Protein AF-A0A428NIB9-F1 (afdb_monomer_lite)

pLDDT: mean 88.68, std 11.53, range [44.91, 98.38]

Radius of gyration: 22.68 Å; chains: 1; bounding box: 74×37×48 Å

InterPro domains:
  IPR011249 Metalloenzyme, LuxS/M16 peptidase-like [SSF63411] (3-112)
  IPR050626 Peptidase M16 [PTHR43690] (3-156)
  IPR054734 Coenzyme PQQ synthesis protein F-like, C-terminal lobe, domain 4 [PF22456] (3-56)

Structure (mmCIF, N/CA/C/O backbone):
data_AF-A0A428NIB9-F1
#
_entry.id   AF-A0A428NIB9-F1
#
loop_
_atom_site.group_PDB
_atom_site.id
_atom_site.type_symbol
_atom_site.label_atom_id
_atom_site.label_alt_id
_atom_site.label_comp_id
_atom_site.label_asym_id
_atom_site.label_entity_id
_atom_site.label_seq_id
_atom_site.pdbx_PDB_ins_code
_atom_site.Cartn_x
_atom_site.Cartn_y
_atom_site.Cartn_z
_atom_site.occupancy
_atom_site.B_iso_or_equiv
_atom_site.auth_seq_id
_atom_site.auth_comp_id
_atom_site.auth_asym_id
_atom_site.auth_atom_id
_atom_site.pdbx_PDB_model_num
ATOM 1 N N . GLU A 1 1 ? 14.516 13.203 -18.275 1.00 74.88 1 GLU A N 1
ATOM 2 C CA . GLU A 1 1 ? 13.824 11.919 -18.407 1.00 74.88 1 GLU A CA 1
ATOM 3 C C . GLU A 1 1 ? 14.765 10.834 -17.931 1.00 74.88 1 GLU A C 1
ATOM 5 O O . GLU A 1 1 ? 15.959 10.950 -18.188 1.00 74.88 1 GLU A O 1
ATOM 10 N N . MET A 1 2 ? 14.236 9.879 -17.176 1.00 83.75 2 MET A N 1
ATOM 11 C CA . MET A 1 2 ? 14.948 8.699 -16.695 1.00 83.75 2 MET A CA 1
ATOM 12 C C . MET A 1 2 ? 14.188 7.482 -17.214 1.00 83.75 2 MET A C 1
ATOM 14 O O . MET A 1 2 ? 12.959 7.534 -17.279 1.00 83.75 2 MET A O 1
ATOM 18 N N . THR A 1 3 ? 14.888 6.410 -17.573 1.00 88.75 3 THR A N 1
ATOM 19 C CA . THR A 1 3 ? 14.218 5.179 -17.998 1.00 88.75 3 THR A CA 1
ATOM 20 C C . THR A 1 3 ? 13.474 4.523 -16.827 1.00 88.75 3 THR A C 1
ATOM 22 O O . THR A 1 3 ? 13.896 4.678 -15.672 1.00 88.75 3 THR A O 1
ATOM 25 N N . PRO A 1 4 ? 12.381 3.785 -17.091 1.00 89.69 4 PRO A N 1
ATOM 26 C CA . PRO A 1 4 ? 11.663 3.040 -16.059 1.00 89.69 4 PRO A CA 1
ATOM 27 C C . PRO A 1 4 ? 12.563 2.091 -15.258 1.00 89.69 4 PRO A C 1
ATOM 29 O O . PRO A 1 4 ? 12.436 2.024 -14.041 1.00 89.69 4 PRO A O 1
ATOM 32 N N . GLU A 1 5 ? 13.537 1.444 -15.902 1.00 87.62 5 GLU A N 1
ATOM 33 C CA . GLU A 1 5 ? 14.479 0.514 -15.261 1.00 87.62 5 GLU A CA 1
ATOM 34 C C . GLU A 1 5 ? 15.363 1.228 -14.235 1.00 87.62 5 GLU A C 1
ATOM 36 O O . GLU A 1 5 ? 15.636 0.705 -13.155 1.00 87.62 5 GLU A O 1
ATOM 41 N N . PHE A 1 6 ? 15.788 2.454 -14.547 1.00 86.94 6 PHE A N 1
ATOM 42 C CA . PHE A 1 6 ? 16.538 3.264 -13.598 1.00 86.94 6 PHE A CA 1
ATOM 43 C C . PHE A 1 6 ? 15.662 3.686 -12.423 1.00 86.94 6 PHE A C 1
ATOM 45 O O . PHE A 1 6 ? 16.079 3.557 -11.279 1.00 86.94 6 PHE A O 1
ATOM 52 N N . LEU A 1 7 ? 14.441 4.168 -12.674 1.00 89.00 7 LEU A N 1
ATOM 53 C CA . LEU A 1 7 ? 13.527 4.543 -11.589 1.00 89.00 7 LEU A CA 1
ATOM 54 C C . LEU A 1 7 ? 13.243 3.359 -10.664 1.00 89.00 7 LEU A C 1
ATOM 56 O O . LEU A 1 7 ? 13.244 3.512 -9.443 1.00 89.00 7 LEU A O 1
ATOM 60 N N . ASP A 1 8 ? 13.066 2.181 -11.244 1.00 89.56 8 ASP A N 1
ATOM 61 C CA . ASP A 1 8 ? 12.836 0.956 -10.504 1.00 89.56 8 ASP A CA 1
ATOM 62 C C . ASP A 1 8 ? 14.037 0.572 -9.628 1.00 89.56 8 ASP A C 1
ATOM 64 O O . ASP A 1 8 ? 13.880 0.250 -8.449 1.00 89.56 8 ASP A O 1
ATOM 68 N N . SER A 1 9 ? 15.263 0.721 -10.142 1.00 87.56 9 SER A N 1
ATOM 69 C CA . SER A 1 9 ? 16.470 0.438 -9.356 1.00 87.56 9 SER A CA 1
ATOM 70 C C . SER A 1 9 ? 16.621 1.415 -8.188 1.00 87.56 9 SER A C 1
ATOM 72 O O . SER A 1 9 ? 17.052 1.026 -7.099 1.00 87.56 9 SER A O 1
ATOM 74 N N . ARG A 1 10 ? 16.193 2.673 -8.370 1.00 89.19 10 ARG A N 1
ATOM 75 C CA . ARG A 1 10 ? 16.155 3.671 -7.293 1.00 89.19 10 ARG A CA 1
ATOM 76 C C . ARG A 1 10 ? 15.150 3.308 -6.201 1.00 89.19 10 ARG A C 1
ATOM 78 O O . ARG A 1 10 ? 15.450 3.540 -5.030 1.00 89.19 10 ARG A O 1
ATOM 85 N N . ILE A 1 11 ? 14.000 2.734 -6.555 1.00 91.00 11 ILE A N 1
ATOM 86 C CA . ILE A 1 11 ? 12.999 2.257 -5.586 1.00 91.00 11 ILE A CA 1
ATOM 87 C C . ILE A 1 11 ? 13.564 1.088 -4.772 1.00 91.00 11 ILE A C 1
ATOM 89 O O . ILE A 1 11 ? 13.474 1.101 -3.545 1.00 91.00 11 ILE A O 1
ATOM 93 N N . GLU A 1 12 ? 14.202 0.115 -5.424 1.00 90.19 12 GLU A N 1
ATOM 94 C CA . GLU A 1 12 ? 14.840 -1.022 -4.744 1.00 90.19 12 GLU A CA 1
ATOM 95 C C . GLU A 1 12 ? 15.948 -0.563 -3.785 1.00 90.19 12 GLU A C 1
ATOM 97 O O . GLU A 1 12 ? 15.992 -0.983 -2.627 1.00 90.19 12 GLU A O 1
ATOM 102 N N . ALA A 1 13 ? 16.805 0.361 -4.228 1.00 88.06 13 ALA A N 1
ATOM 103 C CA . ALA A 1 13 ? 17.847 0.941 -3.385 1.00 88.06 13 ALA A CA 1
ATOM 104 C C . ALA A 1 13 ? 17.264 1.707 -2.185 1.00 88.06 13 ALA A C 1
ATOM 106 O O . ALA A 1 13 ? 17.799 1.618 -1.079 1.00 88.06 13 ALA A O 1
ATOM 107 N N . PHE A 1 14 ? 16.162 2.436 -2.380 1.00 91.06 14 PHE A N 1
ATOM 108 C CA . PHE A 1 14 ? 15.457 3.109 -1.292 1.00 91.06 14 PHE A CA 1
ATOM 109 C C . PHE A 1 14 ? 14.926 2.107 -0.263 1.00 91.06 14 PHE A C 1
ATOM 111 O O . PHE A 1 14 ? 15.190 2.280 0.924 1.00 91.06 14 PHE A O 1
ATOM 118 N N . LEU A 1 15 ? 14.236 1.046 -0.696 1.00 91.88 15 LEU A N 1
ATOM 119 C CA . LEU A 1 15 ? 13.664 0.047 0.214 1.00 91.88 15 LEU A CA 1
ATOM 120 C C . LEU A 1 15 ? 14.742 -0.646 1.059 1.00 91.88 15 LEU A C 1
ATOM 122 O O . LEU A 1 15 ? 14.560 -0.773 2.268 1.00 91.88 15 LEU A O 1
ATOM 126 N N . ARG A 1 16 ? 15.894 -0.992 0.464 1.00 87.88 16 ARG A N 1
ATOM 127 C CA . ARG A 1 16 ? 17.037 -1.563 1.207 1.00 87.88 16 ARG A CA 1
ATOM 128 C C . ARG A 1 16 ? 17.557 -0.642 2.304 1.00 87.88 16 ARG A C 1
ATOM 130 O O . ARG A 1 16 ? 17.961 -1.117 3.352 1.00 87.88 16 ARG A O 1
ATOM 137 N N . ARG A 1 17 ? 17.565 0.672 2.071 1.00 87.81 17 ARG A N 1
ATOM 138 C CA . ARG A 1 17 ? 18.020 1.658 3.066 1.00 87.81 17 ARG A CA 1
ATOM 139 C C . ARG A 1 17 ? 16.930 1.977 4.092 1.00 87.81 17 ARG A C 1
ATOM 141 O O . ARG A 1 17 ? 17.224 2.344 5.228 1.00 87.81 17 ARG A O 1
ATOM 148 N N . TYR A 1 18 ? 15.664 1.861 3.701 1.00 91.31 18 TYR A N 1
ATOM 149 C CA . TYR A 1 18 ? 14.541 2.269 4.538 1.00 91.31 18 TYR A CA 1
ATOM 150 C C . TYR A 1 18 ? 14.332 1.351 5.747 1.00 91.31 18 TYR A C 1
ATOM 152 O O . TYR A 1 18 ? 13.898 1.839 6.791 1.00 91.31 18 TYR A O 1
ATOM 160 N N . VAL A 1 19 ? 14.705 0.068 5.659 1.00 89.81 19 VAL A N 1
ATOM 161 C CA . VAL A 1 19 ? 14.666 -0.843 6.819 1.00 89.81 19 VAL A CA 1
ATOM 162 C C . VAL A 1 19 ? 15.459 -0.281 7.999 1.00 89.81 19 VAL A C 1
ATOM 164 O O . VAL A 1 19 ? 14.938 -0.210 9.109 1.00 89.81 19 VAL A O 1
ATOM 167 N N . GLU A 1 20 ? 16.651 0.267 7.750 1.00 91.69 20 GLU A N 1
ATOM 168 C CA . GLU A 1 20 ? 17.466 0.875 8.802 1.00 91.69 20 GLU A CA 1
ATOM 169 C C . GLU A 1 20 ? 16.779 2.092 9.423 1.00 91.69 20 GLU A C 1
ATOM 171 O O . GLU A 1 20 ? 16.934 2.359 10.613 1.00 91.69 20 GLU A O 1
ATOM 176 N N . THR A 1 21 ? 16.012 2.842 8.625 1.00 93.56 21 THR A N 1
ATOM 177 C CA . THR A 1 21 ? 15.227 3.976 9.127 1.00 93.56 21 THR A CA 1
ATOM 178 C C . THR A 1 21 ? 14.142 3.487 10.082 1.00 93.56 21 THR A C 1
ATOM 180 O O . THR A 1 21 ? 13.957 4.085 11.138 1.00 93.56 21 THR A O 1
ATOM 183 N N . LEU A 1 22 ? 13.451 2.391 9.753 1.00 94.12 22 LEU A N 1
ATOM 184 C CA . LEU A 1 22 ? 12.437 1.794 10.628 1.00 94.12 22 LEU A CA 1
ATOM 185 C C . LEU A 1 22 ? 13.044 1.238 11.923 1.00 94.12 22 LEU A C 1
ATOM 187 O O . LEU A 1 22 ? 12.472 1.433 12.996 1.00 94.12 22 LEU A O 1
ATOM 191 N N . GLU A 1 23 ? 14.206 0.590 11.840 1.00 94.44 23 GLU A N 1
ATOM 192 C CA . GLU A 1 23 ? 14.905 0.014 12.995 1.00 94.44 23 GLU A CA 1
ATOM 193 C C . GLU A 1 23 ? 15.461 1.086 13.941 1.00 94.44 23 GLU A C 1
ATOM 195 O O . GLU A 1 23 ? 15.301 0.987 15.161 1.00 94.44 23 GLU A O 1
ATOM 200 N N . LYS A 1 24 ? 16.090 2.130 13.385 1.00 96.38 24 LYS A N 1
ATOM 201 C CA . LYS A 1 24 ? 16.734 3.214 14.147 1.00 96.38 24 LYS A CA 1
ATOM 202 C C . LYS A 1 24 ? 15.743 4.266 14.654 1.00 96.38 24 LYS A C 1
ATOM 204 O O . LYS A 1 24 ? 16.105 5.053 15.527 1.00 96.38 24 LYS A O 1
ATOM 209 N N . MET A 1 25 ? 14.511 4.288 14.139 1.00 97.06 25 MET A N 1
ATOM 210 C CA . MET A 1 25 ? 13.461 5.206 14.586 1.00 97.06 25 MET A CA 1
ATOM 211 C C . MET A 1 25 ? 13.185 5.042 16.083 1.00 97.06 25 MET A C 1
ATOM 213 O O . MET A 1 25 ? 12.996 3.930 16.598 1.00 97.06 25 MET A O 1
ATOM 217 N N . SER A 1 26 ? 13.106 6.168 16.789 1.00 98.00 26 SER A N 1
ATOM 218 C CA . SER A 1 26 ? 12.762 6.166 18.206 1.00 98.00 26 SER A CA 1
ATOM 219 C C . SER A 1 26 ? 11.300 5.769 18.425 1.00 98.00 26 SER A C 1
ATOM 221 O O . SER A 1 26 ? 10.423 5.998 17.589 1.00 98.00 26 SER A O 1
ATOM 223 N N . ASP A 1 27 ? 10.995 5.219 19.599 1.00 96.81 27 ASP A N 1
ATOM 224 C CA . ASP A 1 27 ? 9.609 4.877 19.926 1.00 96.81 27 ASP A CA 1
ATOM 225 C C . ASP A 1 27 ? 8.715 6.126 19.958 1.00 96.81 27 ASP A C 1
ATOM 227 O O . ASP A 1 27 ? 7.551 6.061 19.572 1.00 96.81 27 ASP A O 1
ATOM 231 N N . ALA A 1 28 ? 9.259 7.284 20.345 1.00 98.00 28 ALA A N 1
ATOM 232 C CA . ALA A 1 28 ? 8.534 8.551 20.333 1.00 98.00 28 ALA A CA 1
ATOM 233 C C . ALA A 1 28 ? 8.113 8.969 18.912 1.00 98.00 28 ALA A C 1
ATOM 235 O O . ALA A 1 28 ? 6.954 9.339 18.704 1.00 98.00 28 ALA A O 1
ATOM 236 N N . GLU A 1 29 ? 9.014 8.866 17.933 1.00 98.19 29 GLU A N 1
ATOM 237 C CA . GLU A 1 29 ? 8.714 9.142 16.521 1.00 98.19 29 GLU A CA 1
ATOM 238 C C . GLU A 1 29 ? 7.690 8.153 15.966 1.00 98.19 29 GLU A C 1
ATOM 240 O O . GLU A 1 29 ? 6.699 8.566 15.356 1.00 98.19 29 GLU A O 1
ATOM 245 N N . PHE A 1 30 ? 7.853 6.860 16.258 1.00 98.19 30 PHE A N 1
ATOM 246 C CA . PHE A 1 30 ? 6.902 5.831 15.843 1.00 98.19 30 PHE A CA 1
ATOM 247 C C . PHE A 1 30 ? 5.492 6.099 16.395 1.00 98.19 30 PHE A C 1
ATOM 249 O O . PHE A 1 30 ? 4.503 6.081 15.653 1.00 98.19 30 PHE A O 1
ATOM 256 N N . GLN A 1 31 ? 5.378 6.438 17.685 1.00 98.12 31 GLN A N 1
ATOM 257 C CA . GLN A 1 31 ? 4.098 6.843 18.276 1.00 98.12 31 GLN A CA 1
ATOM 258 C C . GLN A 1 31 ? 3.558 8.141 17.654 1.00 98.12 31 GLN A C 1
ATOM 260 O O . GLN A 1 31 ? 2.341 8.290 17.508 1.00 98.12 31 GLN A O 1
ATOM 265 N N . GLY A 1 32 ? 4.431 9.067 17.250 1.00 98.25 32 GLY A N 1
ATOM 266 C CA . GLY A 1 32 ? 4.067 10.270 16.501 1.00 98.25 32 GLY A CA 1
ATOM 267 C C . GLY A 1 32 ? 3.421 9.951 15.148 1.00 98.25 32 GLY A C 1
ATOM 268 O O . GLY A 1 32 ? 2.348 10.483 14.834 1.00 98.25 32 GLY A O 1
ATOM 269 N N . HIS A 1 33 ? 4.004 9.027 14.380 1.00 97.94 33 HIS A N 1
ATOM 270 C CA . HIS A 1 33 ? 3.432 8.547 13.117 1.00 97.94 33 HIS A CA 1
ATOM 271 C C . HIS A 1 33 ? 2.082 7.855 13.328 1.00 97.94 33 HIS A C 1
ATOM 273 O O . HIS A 1 33 ? 1.112 8.186 12.638 1.00 97.94 33 HIS A O 1
ATOM 279 N N . LYS A 1 34 ? 1.971 6.974 14.333 1.00 98.12 34 LYS A N 1
ATOM 280 C CA . LYS A 1 34 ? 0.698 6.331 14.705 1.00 98.12 34 LYS A CA 1
ATOM 281 C C . LYS A 1 34 ? -0.381 7.355 15.037 1.00 98.12 34 LYS A C 1
ATOM 283 O O . LYS A 1 34 ? -1.490 7.279 14.510 1.00 98.12 34 LYS A O 1
ATOM 288 N N . ARG A 1 35 ? -0.060 8.344 15.876 1.00 98.31 35 ARG A N 1
ATOM 289 C CA . ARG A 1 35 ? -0.995 9.411 16.262 1.00 98.31 35 ARG A CA 1
ATOM 290 C C . ARG A 1 35 ? -1.469 10.201 15.046 1.00 98.31 35 ARG A C 1
ATOM 292 O O . ARG A 1 35 ? -2.665 10.437 14.904 1.00 98.31 35 ARG A O 1
ATOM 299 N N . SER A 1 36 ? -0.546 10.555 14.156 1.00 98.25 36 SER A N 1
ATOM 300 C CA . SER A 1 36 ? -0.851 11.287 12.924 1.00 98.25 36 SER A CA 1
ATOM 301 C C . SER A 1 36 ? -1.787 10.490 12.010 1.00 98.25 36 SER A C 1
ATOM 303 O O . SER A 1 36 ? -2.764 11.034 11.492 1.00 98.25 36 SER A O 1
ATOM 305 N N . LEU A 1 37 ? -1.549 9.182 11.863 1.00 98.06 37 LEU A N 1
ATOM 306 C CA . LEU A 1 37 ? -2.408 8.301 11.073 1.00 98.06 37 LEU A CA 1
ATOM 307 C C . LEU A 1 37 ? -3.810 8.156 11.682 1.00 98.06 37 LEU A C 1
ATOM 309 O O . LEU A 1 37 ? -4.795 8.232 10.947 1.00 98.06 37 LEU A O 1
ATOM 313 N N . VAL A 1 38 ? -3.909 8.002 13.006 1.00 98.38 38 VAL A N 1
ATOM 314 C CA . VAL A 1 38 ? -5.188 7.936 13.734 1.00 98.38 38 VAL A CA 1
ATOM 315 C C . VAL A 1 38 ? -5.993 9.223 13.552 1.00 98.38 38 VAL A C 1
ATOM 317 O O . VAL A 1 38 ? -7.174 9.152 13.220 1.00 98.38 38 VAL A O 1
ATOM 320 N N . ILE A 1 39 ? -5.364 10.394 13.706 1.00 98.12 39 ILE A N 1
ATOM 321 C CA . ILE A 1 39 ? -6.023 11.693 13.493 1.00 98.12 39 ILE A CA 1
ATOM 322 C C . ILE A 1 39 ? -6.555 11.789 12.061 1.00 98.12 39 ILE A C 1
ATOM 324 O O . ILE A 1 39 ? -7.719 12.126 11.862 1.00 98.12 39 ILE A O 1
ATOM 328 N N . ARG A 1 40 ? -5.731 11.433 11.067 1.00 96.56 40 ARG A N 1
ATOM 329 C CA . ARG A 1 40 ? -6.136 11.450 9.655 1.00 96.56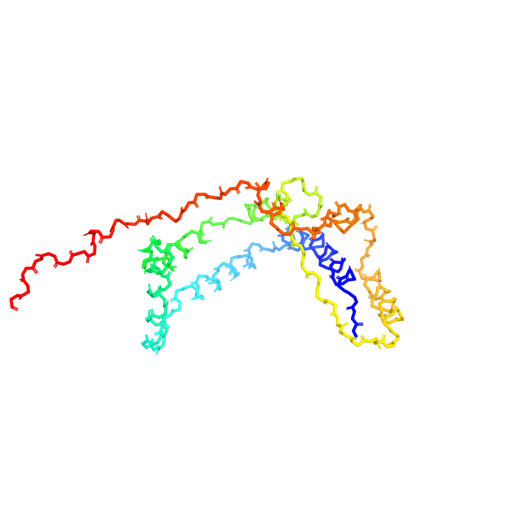 40 ARG A CA 1
ATOM 330 C C . ARG A 1 40 ? -7.299 10.497 9.375 1.00 96.56 40 ARG A C 1
ATOM 332 O O . ARG A 1 40 ? -8.185 10.826 8.594 1.00 96.56 40 ARG A O 1
ATOM 339 N N . ARG A 1 41 ? -7.310 9.309 9.986 1.00 96.00 41 ARG A N 1
ATOM 340 C CA . ARG A 1 41 ? -8.400 8.335 9.816 1.00 96.00 41 ARG A CA 1
ATOM 341 C C . ARG A 1 41 ? -9.709 8.818 10.432 1.00 96.00 41 ARG A C 1
ATOM 343 O O . ARG A 1 41 ? -10.753 8.668 9.805 1.00 96.00 41 ARG A O 1
ATOM 350 N N . LEU A 1 42 ? -9.644 9.445 11.604 1.00 96.81 42 LEU A N 1
ATOM 351 C CA . LEU A 1 42 ? -10.807 9.946 12.339 1.00 96.81 42 LEU A CA 1
ATOM 352 C C . LEU A 1 42 ? -11.226 11.369 11.944 1.00 96.81 42 LEU A C 1
ATOM 354 O O . LEU A 1 42 ? -12.096 11.951 12.593 1.00 96.81 42 LEU A O 1
ATOM 358 N N . GLU A 1 43 ? -10.632 11.945 10.896 1.00 94.94 43 GLU A N 1
ATOM 359 C CA . GLU A 1 43 ? -10.981 13.291 10.455 1.00 94.94 43 GLU A CA 1
ATOM 360 C C . GLU A 1 43 ? -12.475 13.379 10.107 1.00 94.94 43 GLU A C 1
ATOM 362 O O . GLU A 1 43 ? -13.025 12.571 9.340 1.00 94.94 43 GLU A O 1
ATOM 367 N N . LYS A 1 44 ? -13.132 14.392 10.687 1.00 93.19 44 LYS A N 1
ATOM 368 C CA . LYS A 1 44 ? -14.541 14.671 10.436 1.00 93.19 44 LYS A CA 1
ATOM 369 C C . LYS A 1 44 ? -14.722 15.118 8.990 1.00 93.19 44 LYS A C 1
ATOM 371 O O . LYS A 1 44 ? -14.064 16.037 8.509 1.00 93.19 44 LYS A O 1
ATOM 376 N N . LEU A 1 45 ? -15.677 14.481 8.328 1.00 92.56 45 LEU A N 1
ATOM 377 C CA . LEU A 1 45 ? -16.096 14.820 6.977 1.00 92.56 45 LEU A CA 1
ATOM 378 C C . LEU A 1 45 ? -16.631 16.254 6.947 1.00 92.56 45 LEU A C 1
ATOM 380 O O . LEU A 1 45 ? -17.491 16.619 7.753 1.00 92.56 45 LEU A O 1
ATOM 384 N N . ARG A 1 46 ? -16.097 17.067 6.035 1.00 92.12 46 ARG A N 1
ATOM 385 C CA . ARG A 1 46 ? -16.345 18.515 5.990 1.00 92.12 46 ARG A CA 1
ATOM 386 C C . ARG A 1 46 ? -17.614 18.872 5.224 1.00 92.12 46 ARG A C 1
ATOM 388 O O . ARG A 1 46 ? -18.151 19.956 5.418 1.00 92.12 46 ARG A O 1
ATOM 395 N N . ASN A 1 47 ? -18.088 17.981 4.354 1.00 93.75 47 ASN A N 1
ATOM 396 C CA . ASN A 1 47 ? -19.272 18.198 3.528 1.00 93.75 47 ASN A CA 1
ATOM 397 C C . ASN A 1 47 ? -19.997 16.877 3.195 1.00 93.75 47 ASN A C 1
ATOM 399 O O . ASN A 1 47 ? -19.519 15.779 3.501 1.00 93.75 47 ASN A O 1
ATOM 403 N N . LEU A 1 48 ? -21.182 17.005 2.588 1.00 95.19 48 LEU A N 1
ATOM 404 C CA . LEU A 1 48 ? -22.035 15.873 2.216 1.00 95.19 48 LEU A CA 1
ATOM 405 C C . LEU A 1 48 ? -21.415 14.988 1.135 1.00 95.19 48 LEU A C 1
ATOM 407 O O . LEU A 1 48 ? -21.604 13.777 1.185 1.00 95.19 48 LEU A O 1
ATOM 411 N N . ASP A 1 49 ? -20.665 15.565 0.199 1.00 96.75 49 ASP A N 1
ATOM 412 C CA . ASP A 1 49 ? -20.003 14.821 -0.875 1.00 96.75 49 ASP A CA 1
ATOM 413 C C . ASP A 1 49 ? -18.967 13.834 -0.318 1.00 96.75 49 ASP A C 1
ATOM 415 O O . ASP A 1 49 ? -19.008 12.640 -0.614 1.00 96.75 49 ASP A O 1
ATOM 419 N N . GLN A 1 50 ? -18.122 14.290 0.608 1.00 94.38 50 GLN A N 1
ATOM 420 C CA . GLN A 1 50 ? -17.158 13.430 1.290 1.00 94.38 50 GLN A CA 1
ATOM 421 C C . GLN A 1 50 ? -17.853 12.323 2.091 1.00 94.38 50 GLN A C 1
ATOM 423 O O . GLN A 1 50 ? -17.390 11.180 2.105 1.00 94.38 50 GLN A O 1
ATOM 428 N N . LYS A 1 51 ? -18.962 12.646 2.774 1.00 91.62 51 LYS A N 1
ATOM 429 C CA . LYS A 1 51 ? -19.731 11.654 3.538 1.00 91.62 51 LYS A CA 1
ATOM 430 C C . LYS A 1 51 ? -20.359 10.607 2.626 1.00 91.62 51 LYS A C 1
ATOM 432 O O . LYS A 1 51 ? -20.234 9.415 2.896 1.00 91.62 51 LYS A O 1
ATOM 437 N N . SER A 1 52 ? -20.982 11.055 1.543 1.00 95.62 52 SER A N 1
ATOM 438 C CA . SER A 1 52 ? -21.619 10.188 0.554 1.00 95.62 52 SER A CA 1
ATOM 439 C C . SER A 1 52 ? -20.581 9.290 -0.103 1.00 95.62 52 SER A C 1
ATOM 441 O O . SER A 1 52 ? -20.755 8.081 -0.097 1.00 95.62 52 SER A O 1
ATOM 443 N N . SER A 1 53 ? -19.445 9.844 -0.534 1.00 95.75 53 SER A N 1
ATOM 444 C CA . SER A 1 53 ? -18.330 9.084 -1.112 1.00 95.75 53 SER A CA 1
ATOM 445 C C . SER A 1 53 ? -17.779 8.021 -0.156 1.00 95.75 53 SER A C 1
ATOM 447 O O . SER A 1 53 ? -17.519 6.895 -0.577 1.00 95.75 53 SER A O 1
ATOM 449 N N . ARG A 1 54 ? -17.640 8.337 1.144 1.00 94.00 54 ARG A N 1
ATOM 450 C CA . ARG A 1 54 ? -17.165 7.374 2.155 1.00 94.00 54 ARG A CA 1
ATOM 451 C C . ARG A 1 54 ? -18.140 6.215 2.365 1.00 94.00 54 ARG A C 1
ATOM 453 O O . ARG A 1 54 ? -17.694 5.089 2.538 1.00 94.00 54 ARG A O 1
ATOM 460 N N . HIS A 1 55 ? -19.446 6.468 2.382 1.00 94.44 55 HIS A N 1
ATOM 461 C CA . HIS A 1 55 ? -20.432 5.389 2.494 1.00 94.44 55 HIS A CA 1
ATOM 462 C C . HIS A 1 55 ? -20.565 4.615 1.181 1.00 94.44 55 HIS A C 1
ATOM 464 O O . HIS A 1 55 ? -20.630 3.389 1.192 1.00 94.44 55 HIS A O 1
ATOM 470 N N . TRP A 1 56 ? -20.537 5.312 0.047 1.00 96.31 56 TRP A N 1
ATOM 471 C CA . TRP A 1 56 ? -20.669 4.702 -1.270 1.00 96.31 56 TRP A CA 1
ATOM 472 C C . TRP A 1 56 ? -19.521 3.743 -1.582 1.00 96.31 56 TRP A C 1
ATOM 474 O O . TRP A 1 56 ? -19.752 2.696 -2.184 1.00 96.31 56 TRP A O 1
ATOM 484 N N . SER A 1 57 ? -18.301 4.028 -1.113 1.00 95.62 57 SER A N 1
ATOM 485 C CA . SER A 1 57 ? -17.195 3.078 -1.242 1.00 95.62 57 SER A CA 1
ATOM 486 C C . SER A 1 57 ? -17.446 1.778 -0.474 1.00 95.62 57 SER A C 1
ATOM 488 O O . SER A 1 57 ? -17.088 0.724 -0.979 1.00 95.62 57 SER A O 1
ATOM 490 N N . GLN A 1 58 ? -18.107 1.813 0.689 1.00 95.12 58 GLN A N 1
ATOM 491 C CA . GLN A 1 58 ? -18.464 0.604 1.450 1.00 95.12 58 GLN A CA 1
ATOM 492 C C . GLN A 1 58 ? -19.566 -0.215 0.775 1.00 95.12 58 GLN A C 1
ATOM 494 O O . GLN A 1 58 ? -19.543 -1.439 0.842 1.00 95.12 58 GLN A O 1
ATOM 499 N N . ILE A 1 59 ? -20.505 0.459 0.104 1.00 94.25 59 ILE A N 1
ATOM 500 C CA . ILE A 1 59 ? -21.584 -0.187 -0.654 1.00 94.25 59 ILE A CA 1
ATOM 501 C C . ILE A 1 59 ? -21.017 -0.850 -1.910 1.00 94.25 59 ILE A C 1
ATOM 503 O O . ILE A 1 59 ? -21.224 -2.035 -2.132 1.00 94.25 59 ILE A O 1
ATOM 507 N N . THR A 1 60 ? -20.271 -0.095 -2.719 1.00 95.56 60 THR A N 1
ATOM 508 C CA . THR A 1 60 ? -19.732 -0.574 -4.006 1.00 95.56 60 THR A CA 1
ATOM 509 C C . THR A 1 60 ? -18.631 -1.620 -3.865 1.00 95.56 60 THR A C 1
ATOM 511 O O . THR A 1 60 ? -18.387 -2.365 -4.807 1.00 95.56 60 THR A O 1
ATOM 514 N N . SER A 1 61 ? -17.969 -1.682 -2.709 1.00 93.94 61 SER A N 1
ATOM 515 C CA . SER A 1 61 ? -17.001 -2.737 -2.391 1.00 93.94 61 SER A CA 1
ATOM 516 C C . SER A 1 61 ? -17.604 -3.923 -1.635 1.00 93.94 61 SER A C 1
ATOM 518 O O . SER A 1 61 ? -16.876 -4.872 -1.368 1.00 93.94 61 SER A O 1
ATOM 520 N N . GLU A 1 62 ? -18.894 -3.864 -1.280 1.00 93.69 62 GLU A N 1
ATOM 521 C CA . GLU A 1 62 ? -19.639 -4.916 -0.565 1.00 93.69 62 GLU A CA 1
ATOM 522 C C . GLU A 1 62 ? -19.084 -5.279 0.830 1.00 93.69 62 GLU A C 1
ATOM 524 O O . GLU A 1 62 ? -19.479 -6.279 1.426 1.00 93.69 62 GLU A O 1
ATOM 529 N N . TYR A 1 63 ? -18.189 -4.463 1.399 1.00 93.62 63 TYR A N 1
ATOM 530 C CA . TYR A 1 63 ? -17.700 -4.666 2.770 1.00 93.62 63 TYR A CA 1
ATOM 531 C C . TYR A 1 63 ? -18.687 -4.166 3.834 1.00 93.62 63 TYR A C 1
ATOM 533 O O . TYR A 1 63 ? -18.645 -4.645 4.969 1.00 93.62 63 TYR A O 1
ATOM 541 N N . TYR A 1 64 ? -19.543 -3.193 3.486 1.00 93.94 64 TYR A N 1
ATOM 542 C CA . TYR A 1 64 ? -20.511 -2.529 4.378 1.00 93.94 64 TYR A CA 1
ATOM 543 C C . TYR A 1 64 ? -19.911 -2.050 5.709 1.00 93.94 64 TYR A C 1
ATOM 545 O O . TYR A 1 64 ? -20.583 -1.947 6.733 1.00 93.94 64 TYR A O 1
ATOM 553 N N . ASP A 1 65 ? -18.623 -1.709 5.704 1.00 94.62 65 ASP A N 1
ATOM 554 C CA . ASP A 1 65 ? -17.912 -1.300 6.901 1.00 94.62 65 ASP A CA 1
ATOM 555 C C . ASP A 1 65 ? -18.013 0.213 7.121 1.00 94.62 65 ASP A C 1
ATOM 557 O O . ASP A 1 65 ? -17.076 0.989 6.907 1.00 94.62 65 ASP A O 1
ATOM 561 N N . PHE A 1 66 ? -19.184 0.662 7.568 1.00 94.00 66 PHE A N 1
ATOM 562 C CA . PHE A 1 66 ? -19.417 2.085 7.829 1.00 94.00 66 PHE A CA 1
ATOM 563 C C . PHE A 1 66 ? -18.639 2.631 9.041 1.00 94.00 66 PHE A C 1
ATOM 565 O O . PHE A 1 66 ? -18.544 3.850 9.200 1.00 94.00 66 PHE A O 1
ATOM 572 N N . GLU A 1 67 ? -18.048 1.751 9.855 1.00 94.31 67 GLU A N 1
ATOM 573 C CA . GLU A 1 67 ? -17.229 2.074 11.033 1.00 94.31 67 GLU A CA 1
ATOM 574 C C . GLU A 1 67 ? -15.730 1.809 10.791 1.00 94.31 67 GLU A C 1
ATOM 576 O O . GLU A 1 67 ? -14.933 1.824 11.735 1.00 94.31 67 GLU A O 1
ATOM 581 N N . LEU A 1 68 ? -15.327 1.596 9.529 1.00 95.00 68 LEU A N 1
ATOM 582 C CA . LEU A 1 68 ? -13.965 1.206 9.153 1.00 95.00 68 LEU A CA 1
ATOM 583 C C . LEU A 1 68 ? -12.930 2.174 9.719 1.00 95.00 68 LEU A C 1
ATOM 585 O O . LEU A 1 68 ? -11.913 1.761 10.258 1.00 95.00 68 LEU A O 1
ATOM 589 N N . ALA A 1 69 ? -13.205 3.479 9.649 1.00 95.62 69 ALA A N 1
ATOM 590 C CA . ALA A 1 69 ? -12.288 4.505 10.136 1.00 95.62 69 ALA A CA 1
ATOM 591 C C . ALA A 1 69 ? -12.010 4.383 11.646 1.00 95.62 69 ALA A C 1
ATOM 593 O O . ALA A 1 69 ? -10.875 4.587 12.083 1.00 95.62 69 ALA A O 1
ATOM 594 N N . GLN A 1 70 ? -13.034 4.053 12.435 1.00 96.88 70 GLN A N 1
ATOM 595 C CA . GLN A 1 70 ? -12.941 3.848 13.876 1.00 96.88 70 GLN A CA 1
ATOM 596 C C . GLN A 1 70 ? -12.171 2.565 14.183 1.00 96.88 70 GLN A C 1
ATOM 598 O O . GLN A 1 70 ? -11.216 2.601 14.962 1.00 96.88 70 GLN A O 1
ATOM 603 N N . ARG A 1 71 ? -12.516 1.462 13.512 1.00 96.06 71 ARG A N 1
ATOM 604 C CA . ARG A 1 71 ? -11.838 0.174 13.696 1.00 96.06 71 ARG A CA 1
ATOM 605 C C . ARG A 1 71 ? -10.375 0.219 13.270 1.00 96.06 71 ARG A C 1
ATOM 607 O O . ARG A 1 71 ? -9.515 -0.211 14.036 1.00 96.06 71 ARG A O 1
ATOM 614 N N . ASP A 1 72 ? -10.064 0.820 12.124 1.00 97.00 72 ASP A N 1
ATOM 615 C CA . ASP A 1 72 ? -8.689 1.052 11.672 1.00 97.00 72 ASP A CA 1
ATOM 616 C C . ASP A 1 72 ? -7.898 1.847 12.713 1.00 97.00 72 ASP A C 1
ATOM 618 O O . ASP A 1 72 ? -6.781 1.477 13.069 1.00 97.00 72 ASP A O 1
ATOM 622 N N . ALA A 1 73 ? -8.474 2.930 13.243 1.00 98.25 73 ALA A N 1
ATOM 623 C CA . ALA A 1 73 ? -7.815 3.742 14.260 1.00 98.25 73 ALA A CA 1
ATOM 624 C C . ALA A 1 73 ? -7.527 2.950 15.547 1.00 98.25 73 ALA A C 1
ATOM 626 O O . ALA A 1 73 ? -6.484 3.151 16.172 1.00 98.25 73 ALA A O 1
ATOM 627 N N . GLU A 1 74 ? -8.422 2.049 15.951 1.00 98.25 74 GLU A N 1
ATOM 628 C CA . GLU A 1 74 ? -8.212 1.157 17.093 1.00 98.25 74 GLU A CA 1
ATOM 629 C C . GLU A 1 74 ? -7.126 0.111 16.838 1.00 98.25 74 GLU A C 1
ATOM 631 O O . GLU A 1 74 ? -6.316 -0.141 17.731 1.00 98.25 74 GLU A O 1
ATOM 636 N N . GLN A 1 75 ? -7.061 -0.467 15.637 1.00 97.88 75 GLN A N 1
ATOM 637 C CA . GLN A 1 75 ? -6.016 -1.434 15.287 1.00 97.88 75 GLN A CA 1
ATOM 638 C C . GLN A 1 75 ? -4.649 -0.763 15.149 1.00 97.88 75 GLN A C 1
ATOM 640 O O . GLN A 1 75 ? -3.672 -1.241 15.724 1.00 97.88 75 GLN A O 1
ATOM 645 N N . VAL A 1 76 ? -4.575 0.407 14.505 1.00 98.06 76 VAL A N 1
ATOM 646 C CA . VAL A 1 76 ? -3.329 1.184 14.392 1.00 98.06 76 VAL A CA 1
ATOM 647 C C . VAL A 1 76 ? -2.748 1.489 15.771 1.00 98.06 76 VAL A C 1
ATOM 649 O O . VAL A 1 76 ? -1.536 1.400 15.951 1.00 98.06 76 VAL A O 1
ATOM 652 N N . LYS A 1 77 ? -3.580 1.798 16.777 1.00 97.50 77 LYS A N 1
ATOM 653 C CA . LYS A 1 77 ? -3.112 2.030 18.157 1.00 97.50 77 LYS A CA 1
ATOM 654 C C . LYS A 1 77 ? -2.414 0.814 18.771 1.00 97.50 77 LYS A C 1
ATOM 656 O O . LYS A 1 77 ? -1.537 1.025 19.608 1.00 97.50 77 LYS A O 1
ATOM 661 N N . LYS A 1 78 ? -2.749 -0.410 18.358 1.00 98.00 78 LYS A N 1
ATOM 662 C CA . LYS A 1 78 ? -2.167 -1.653 18.891 1.00 98.00 78 LYS A CA 1
ATOM 663 C C . LYS A 1 78 ? -0.824 -2.013 18.253 1.00 98.00 78 LYS A C 1
ATOM 665 O O . LYS A 1 78 ? -0.009 -2.620 18.931 1.00 98.00 78 LYS A O 1
ATOM 670 N N . LEU A 1 79 ? -0.573 -1.573 17.016 1.00 97.75 79 LEU A N 1
ATOM 671 C CA . LEU A 1 79 ? 0.652 -1.899 16.274 1.00 97.75 79 LEU A CA 1
ATOM 672 C C . LEU A 1 79 ? 1.926 -1.504 17.027 1.00 97.75 79 LEU A C 1
ATOM 674 O O . LEU A 1 79 ? 2.044 -0.383 17.543 1.00 97.75 79 LEU A O 1
ATOM 678 N N . THR A 1 80 ? 2.905 -2.393 17.022 1.00 97.44 80 THR A N 1
ATOM 679 C CA . THR A 1 80 ? 4.238 -2.186 17.590 1.00 97.44 80 THR A CA 1
ATOM 680 C C . THR A 1 80 ? 5.268 -1.908 16.496 1.00 97.44 80 THR A C 1
ATOM 682 O O . THR A 1 80 ? 5.069 -2.224 15.324 1.00 97.44 80 THR A O 1
ATOM 685 N N . LYS A 1 81 ? 6.397 -1.295 16.873 1.00 96.88 81 LYS A N 1
ATOM 686 C CA . LYS A 1 81 ? 7.489 -1.026 15.928 1.00 96.88 81 LYS A CA 1
ATOM 687 C C . LYS A 1 81 ? 8.094 -2.328 15.397 1.00 96.88 81 LYS A C 1
ATOM 689 O O . LYS A 1 81 ? 8.368 -2.423 14.209 1.00 96.88 81 LYS A O 1
ATOM 694 N N . SER A 1 82 ? 8.240 -3.335 16.259 1.00 97.38 82 SER A N 1
ATOM 695 C CA . SER A 1 82 ? 8.745 -4.658 15.882 1.00 97.38 82 SER A CA 1
ATOM 696 C C . SER A 1 82 ? 7.860 -5.343 14.843 1.00 97.38 82 SER A C 1
ATOM 698 O O . SER A 1 82 ? 8.388 -5.807 13.841 1.00 97.38 82 SER A O 1
ATOM 700 N N . GLU A 1 83 ? 6.533 -5.334 15.018 1.00 97.44 83 GLU A N 1
ATOM 701 C CA . GLU A 1 83 ? 5.603 -5.891 14.020 1.00 97.44 83 GLU A CA 1
ATOM 702 C C . GLU A 1 83 ? 5.710 -5.159 12.678 1.00 97.44 83 GLU A C 1
ATOM 704 O O . GLU A 1 83 ? 5.626 -5.780 11.624 1.00 97.44 83 GLU A O 1
ATOM 709 N N . MET A 1 84 ? 5.928 -3.839 12.695 1.00 96.75 84 MET A N 1
ATOM 710 C CA . MET A 1 84 ? 6.104 -3.064 11.465 1.00 96.75 84 MET A CA 1
ATOM 711 C C . MET A 1 84 ? 7.421 -3.376 10.748 1.00 96.75 84 MET A C 1
ATOM 713 O O . MET A 1 84 ? 7.431 -3.441 9.519 1.00 96.75 84 MET A O 1
ATOM 717 N N . VAL A 1 85 ? 8.513 -3.580 11.491 1.00 97.31 85 VAL A N 1
ATOM 718 C CA . VAL A 1 85 ? 9.802 -4.016 10.928 1.00 97.31 85 VAL A CA 1
ATOM 719 C C . VAL A 1 85 ? 9.679 -5.429 10.360 1.00 97.31 85 VAL A C 1
ATOM 721 O O . VAL A 1 85 ? 10.080 -5.661 9.224 1.00 97.31 85 VAL A O 1
ATOM 724 N N . GLU A 1 86 ? 9.056 -6.356 11.090 1.00 97.69 86 GLU A N 1
ATOM 725 C CA . GLU A 1 86 ? 8.810 -7.722 10.613 1.00 97.69 86 GLU A CA 1
ATOM 726 C C . GLU A 1 86 ? 7.953 -7.729 9.341 1.00 97.69 86 GLU A C 1
ATOM 728 O O . GLU A 1 86 ? 8.299 -8.380 8.355 1.00 97.69 86 GLU A O 1
ATOM 733 N N . PHE A 1 87 ? 6.871 -6.947 9.323 1.00 97.50 87 PHE A N 1
ATOM 734 C CA . PHE A 1 87 ? 6.010 -6.789 8.155 1.00 97.50 87 PHE A CA 1
ATOM 735 C C . PHE A 1 87 ? 6.774 -6.236 6.942 1.00 97.50 87 PHE A C 1
ATOM 737 O O . PHE A 1 87 ? 6.599 -6.730 5.826 1.00 97.50 87 PHE A O 1
ATOM 744 N N . PHE A 1 88 ? 7.644 -5.242 7.148 1.00 97.31 88 PHE A N 1
ATOM 745 C CA . PHE A 1 88 ? 8.494 -4.698 6.087 1.00 97.31 88 PHE A CA 1
ATOM 746 C C . PHE A 1 88 ? 9.480 -5.748 5.564 1.00 97.31 88 PHE A C 1
ATOM 748 O O . PHE A 1 88 ? 9.526 -5.996 4.359 1.00 97.31 88 PHE A O 1
ATOM 755 N N . ASN A 1 89 ? 10.206 -6.412 6.463 1.00 96.00 89 ASN A N 1
ATOM 756 C CA . ASN A 1 89 ? 11.199 -7.425 6.109 1.00 96.00 89 ASN A CA 1
ATOM 757 C C . ASN A 1 89 ? 10.570 -8.596 5.356 1.00 96.00 89 ASN A C 1
ATOM 759 O O . ASN A 1 89 ? 11.147 -9.107 4.404 1.00 96.00 89 ASN A O 1
ATOM 763 N N . LYS A 1 90 ? 9.354 -8.991 5.732 1.00 96.81 90 LYS A N 1
ATOM 764 C CA . LYS A 1 90 ? 8.638 -10.084 5.080 1.00 96.81 90 LYS A CA 1
ATOM 765 C C . LYS A 1 90 ? 8.101 -9.705 3.700 1.00 96.81 90 LYS A C 1
ATOM 767 O O . LYS A 1 90 ? 8.271 -10.475 2.761 1.00 96.81 90 LYS A O 1
ATOM 772 N N . TYR A 1 91 ? 7.456 -8.549 3.550 1.00 96.38 91 TYR A N 1
ATOM 773 C CA . TYR A 1 91 ? 6.683 -8.254 2.333 1.00 96.38 91 TYR A CA 1
ATOM 774 C C . TYR A 1 91 ? 7.289 -7.189 1.410 1.00 96.38 91 TYR A C 1
ATOM 776 O O . TYR A 1 91 ? 6.857 -7.082 0.263 1.00 96.38 91 TYR A O 1
ATOM 784 N N . PHE A 1 92 ? 8.267 -6.405 1.869 1.00 93.75 92 PHE A N 1
ATOM 785 C CA . PHE A 1 92 ? 8.826 -5.271 1.120 1.00 93.75 92 PHE A CA 1
ATOM 786 C C . PHE A 1 92 ? 10.332 -5.349 0.896 1.00 93.75 92 PHE A C 1
ATOM 788 O O . PHE A 1 92 ? 10.793 -4.818 -0.117 1.00 93.75 92 PHE A O 1
ATOM 795 N N . ASP A 1 93 ? 11.084 -5.994 1.789 1.00 91.62 93 ASP A N 1
ATOM 796 C CA . ASP A 1 93 ? 12.531 -6.136 1.633 1.00 91.62 93 ASP A CA 1
ATOM 797 C C . ASP A 1 93 ? 12.864 -6.837 0.301 1.00 91.62 93 ASP A C 1
ATOM 799 O O . ASP A 1 93 ? 12.338 -7.922 0.021 1.00 91.62 93 ASP A O 1
ATOM 803 N N . PRO A 1 94 ? 13.727 -6.244 -0.544 1.00 88.69 94 PRO A N 1
ATOM 804 C CA . PRO A 1 94 ? 14.175 -6.862 -1.787 1.00 88.69 94 PRO A CA 1
ATOM 805 C C . PRO A 1 94 ? 14.845 -8.227 -1.648 1.00 88.69 94 PRO A C 1
ATOM 807 O O . PRO A 1 94 ? 14.890 -8.961 -2.634 1.00 88.69 94 PRO A O 1
ATOM 810 N N . ALA A 1 95 ? 15.359 -8.569 -0.469 1.00 87.12 95 ALA A N 1
ATOM 811 C CA . ALA A 1 95 ? 15.928 -9.880 -0.179 1.00 87.12 95 ALA A CA 1
ATOM 812 C C . ALA A 1 95 ? 14.877 -10.930 0.231 1.00 87.12 95 ALA A C 1
ATOM 814 O O . ALA A 1 95 ? 15.212 -12.112 0.329 1.00 87.12 95 ALA A O 1
ATOM 815 N N . SER A 1 96 ? 13.621 -10.538 0.472 1.00 91.94 96 SER A N 1
ATOM 816 C CA . SER A 1 96 ? 12.577 -11.465 0.916 1.00 91.94 96 SER A CA 1
ATOM 817 C C . SER A 1 96 ? 12.053 -12.350 -0.212 1.00 91.94 96 SER A C 1
ATOM 819 O O . SER A 1 96 ? 11.665 -11.872 -1.278 1.00 91.94 96 SER A O 1
ATOM 821 N N . SER A 1 97 ? 11.945 -13.649 0.068 1.00 91.62 97 SER A N 1
ATOM 822 C CA . SER A 1 97 ? 11.301 -14.628 -0.813 1.00 91.62 97 SER A CA 1
ATOM 823 C C . SER A 1 97 ? 9.769 -14.584 -0.768 1.00 91.62 97 SER A C 1
ATOM 825 O O . SER A 1 97 ? 9.124 -15.148 -1.648 1.00 91.62 97 SER A O 1
ATOM 827 N N . GLU A 1 98 ? 9.175 -13.916 0.226 1.00 94.81 98 GLU A N 1
ATOM 828 C CA . GLU A 1 98 ? 7.717 -13.764 0.369 1.00 94.81 98 GLU A CA 1
ATOM 829 C C . GLU A 1 98 ? 7.185 -12.480 -0.291 1.00 94.81 98 GLU A C 1
ATOM 831 O O . GLU A 1 98 ? 5.975 -12.233 -0.322 1.00 94.81 98 GLU A O 1
ATOM 836 N N . ARG A 1 99 ? 8.079 -11.651 -0.842 1.00 93.06 99 ARG A N 1
ATOM 837 C CA . ARG A 1 99 ? 7.722 -10.412 -1.530 1.00 93.06 99 ARG A CA 1
ATOM 838 C C . ARG A 1 99 ? 7.044 -10.709 -2.869 1.00 93.06 99 ARG A C 1
ATOM 840 O O . ARG A 1 99 ? 7.644 -11.277 -3.777 1.00 93.06 99 ARG A O 1
ATOM 847 N N . ALA A 1 100 ? 5.814 -10.227 -3.026 1.00 92.50 100 ALA A N 1
ATOM 848 C CA . ALA A 1 100 ? 5.096 -10.226 -4.298 1.00 92.50 100 ALA A CA 1
ATOM 849 C C . ALA A 1 100 ? 5.167 -8.835 -4.944 1.00 92.50 100 ALA A C 1
ATOM 851 O O . ALA A 1 100 ? 4.783 -7.838 -4.329 1.00 92.50 100 ALA A O 1
ATOM 852 N N . ARG A 1 101 ? 5.648 -8.752 -6.189 1.00 91.81 101 ARG A N 1
ATOM 853 C CA . ARG A 1 101 ? 5.877 -7.480 -6.889 1.00 91.81 101 ARG A CA 1
ATOM 854 C C . ARG A 1 101 ? 5.417 -7.540 -8.347 1.00 91.81 101 ARG A C 1
ATOM 856 O O . ARG A 1 101 ? 5.647 -8.526 -9.035 1.00 91.81 101 ARG A O 1
ATOM 863 N N . LEU A 1 102 ? 4.822 -6.445 -8.818 1.00 93.75 102 LEU A N 1
ATOM 864 C CA . LEU A 1 102 ? 4.502 -6.180 -10.221 1.00 93.75 102 LEU A CA 1
ATOM 865 C C . LEU A 1 102 ? 4.992 -4.769 -10.570 1.00 93.75 102 LEU A C 1
ATOM 867 O O . LEU A 1 102 ? 4.703 -3.829 -9.831 1.00 93.75 102 LEU A O 1
ATOM 871 N N . SER A 1 103 ? 5.705 -4.621 -11.686 1.00 93.69 103 SER A N 1
ATOM 872 C CA . SER A 1 103 ? 6.124 -3.321 -12.226 1.00 93.69 103 SER A CA 1
ATOM 873 C C . SER A 1 103 ? 5.506 -3.102 -13.601 1.00 93.69 103 SER A C 1
ATOM 875 O O . SER A 1 103 ? 5.437 -4.032 -14.402 1.00 93.69 103 SER A O 1
ATOM 877 N N . ILE A 1 104 ? 5.047 -1.880 -13.875 1.00 94.69 104 ILE A N 1
ATOM 878 C CA . ILE A 1 104 ? 4.484 -1.483 -15.170 1.00 94.69 104 ILE A CA 1
ATOM 879 C C . ILE A 1 104 ? 5.344 -0.346 -15.714 1.00 94.69 104 ILE A C 1
ATOM 881 O O . ILE A 1 104 ? 5.325 0.762 -15.178 1.00 94.69 104 ILE A O 1
ATOM 885 N N . HIS A 1 105 ? 6.106 -0.621 -16.772 1.00 92.88 105 HIS A N 1
ATOM 886 C CA . HIS A 1 105 ? 6.981 0.361 -17.406 1.00 92.88 105 HIS A CA 1
ATOM 887 C C . HIS A 1 105 ? 6.233 1.057 -18.548 1.00 92.88 105 HIS A C 1
ATOM 889 O O . HIS A 1 105 ? 5.833 0.435 -19.530 1.00 92.88 105 HIS A O 1
ATOM 895 N N . LEU A 1 106 ? 6.023 2.366 -18.407 1.00 91.06 106 LEU A N 1
ATOM 896 C CA . LEU A 1 106 ? 5.449 3.220 -19.444 1.00 91.06 106 LEU A CA 1
ATOM 897 C C . LEU A 1 106 ? 6.586 4.004 -20.098 1.00 91.06 106 LEU A C 1
ATOM 899 O O . LEU A 1 106 ? 7.181 4.877 -19.468 1.00 91.06 106 LEU A O 1
ATOM 903 N N . HIS A 1 107 ? 6.895 3.690 -21.353 1.00 87.94 107 HIS A N 1
ATOM 904 C CA . HIS A 1 107 ? 7.958 4.363 -22.095 1.00 87.94 107 HIS A CA 1
ATOM 905 C C . HIS A 1 107 ? 7.421 5.612 -22.797 1.00 87.94 107 HIS A C 1
ATOM 907 O O . HIS A 1 107 ? 6.356 5.576 -23.422 1.00 87.94 107 HIS A O 1
ATOM 913 N N . ALA A 1 108 ? 8.156 6.722 -22.712 1.00 86.50 108 ALA A N 1
ATOM 914 C CA . ALA A 1 108 ? 7.802 7.916 -23.463 1.00 86.50 108 ALA A CA 1
ATOM 915 C C . ALA A 1 108 ? 7.981 7.691 -24.970 1.00 86.50 108 ALA A C 1
ATOM 917 O O . ALA A 1 108 ? 8.845 6.941 -25.420 1.00 86.50 108 ALA A O 1
ATOM 918 N N . GLN A 1 109 ? 7.166 8.386 -25.762 1.00 83.88 109 GLN A N 1
ATOM 919 C CA . GLN A 1 109 ? 7.217 8.305 -27.224 1.00 83.88 109 GLN A CA 1
ATOM 920 C C . GLN A 1 109 ? 8.402 9.080 -27.826 1.00 83.88 109 GLN A C 1
ATOM 922 O O . GLN A 1 109 ? 8.815 8.804 -28.951 1.00 83.88 109 GLN A O 1
ATOM 927 N N . GLY A 1 110 ? 8.937 10.069 -27.102 1.00 79.94 110 GLY A N 1
ATOM 928 C CA . GLY A 1 110 ? 10.050 10.898 -27.557 1.00 79.94 110 GLY A CA 1
ATOM 929 C C . GLY A 1 110 ? 11.404 10.295 -27.189 1.00 79.94 110 GLY A C 1
ATOM 930 O O . GLY A 1 110 ? 11.595 9.825 -26.073 1.00 79.94 110 GLY A O 1
ATOM 931 N N . LYS A 1 111 ? 12.380 10.365 -28.101 1.00 68.12 111 LYS A N 1
ATOM 932 C CA . LYS A 1 111 ? 13.784 10.113 -27.750 1.00 68.12 111 LYS A CA 1
ATOM 933 C C . LYS A 1 111 ? 14.329 11.339 -27.025 1.00 68.12 111 LYS A C 1
ATOM 935 O O . LYS A 1 111 ? 14.696 12.320 -27.666 1.00 68.12 111 LYS A O 1
ATOM 940 N N . ALA A 1 112 ? 14.368 11.306 -25.698 1.00 73.25 112 ALA A N 1
ATOM 941 C CA . ALA A 1 112 ? 15.081 12.329 -24.949 1.00 73.25 112 ALA A CA 1
ATOM 942 C C . ALA A 1 112 ? 16.596 12.132 -25.112 1.00 73.25 112 ALA A C 1
ATOM 944 O O . ALA A 1 112 ? 17.149 11.096 -24.750 1.00 73.25 112 ALA A O 1
ATOM 945 N N . GLU A 1 113 ? 17.287 13.142 -25.634 1.00 77.75 113 GLU A N 1
ATOM 946 C CA . GLU A 1 113 ? 18.748 13.132 -25.689 1.00 77.75 113 GLU A CA 1
ATOM 947 C C . GLU A 1 113 ? 19.350 13.238 -24.274 1.00 77.75 113 GLU A C 1
ATOM 949 O O . GLU A 1 113 ? 18.769 13.829 -23.354 1.00 77.75 113 GLU A O 1
ATOM 954 N N . GLY A 1 114 ? 20.519 12.626 -24.070 1.00 80.19 114 GLY A N 1
ATOM 955 C CA . GLY A 1 114 ? 21.262 12.712 -22.808 1.00 80.19 114 GLY A CA 1
ATOM 956 C C . GLY A 1 114 ? 20.586 12.040 -21.607 1.00 80.19 114 GLY A C 1
ATOM 957 O O . GLY A 1 114 ? 20.795 12.477 -20.475 1.00 80.19 114 GLY A O 1
ATOM 958 N N . VAL A 1 115 ? 19.736 11.028 -21.818 1.00 81.75 115 VAL A N 1
ATOM 959 C CA . VAL A 1 115 ? 19.183 10.209 -20.719 1.00 81.75 115 VAL A CA 1
ATOM 960 C C . VAL A 1 115 ? 20.302 9.458 -19.999 1.00 81.75 115 VAL A C 1
ATOM 962 O O . VAL A 1 115 ? 20.393 9.569 -18.783 1.00 81.75 115 VAL A O 1
ATOM 965 N N . GLU A 1 116 ? 21.213 8.822 -20.739 1.00 81.12 116 GLU A N 1
ATOM 966 C CA . GLU A 1 116 ? 22.350 8.075 -20.178 1.00 81.12 116 GLU A CA 1
ATOM 967 C C . GLU A 1 116 ? 23.223 8.954 -19.273 1.00 81.12 116 GLU A C 1
ATOM 969 O O . GLU A 1 116 ? 23.401 8.647 -18.101 1.00 81.12 116 GLU A O 1
ATOM 974 N N . LYS A 1 117 ? 23.665 10.123 -19.763 1.00 84.25 117 LYS A N 1
ATOM 975 C CA . LYS A 1 117 ? 24.461 11.074 -18.963 1.00 84.25 117 LYS A CA 1
ATOM 976 C C . LYS A 1 117 ? 23.736 11.517 -17.689 1.00 84.25 117 LYS A C 1
ATOM 978 O O . LYS A 1 117 ? 24.340 11.572 -16.623 1.00 84.25 117 LYS A O 1
ATOM 983 N N . ARG A 1 118 ? 22.431 11.805 -17.778 1.00 85.25 118 ARG A N 1
ATOM 984 C CA . ARG A 1 118 ? 21.622 12.189 -16.608 1.00 85.25 118 ARG A CA 1
ATOM 985 C C . ARG A 1 118 ? 21.475 11.043 -15.609 1.00 85.25 118 ARG A C 1
ATOM 987 O O . ARG A 1 118 ? 21.484 11.297 -14.407 1.00 85.25 118 ARG A O 1
ATOM 994 N N . GLN A 1 119 ? 21.340 9.809 -16.086 1.00 83.81 119 GLN A N 1
ATOM 995 C CA . GLN A 1 119 ? 21.288 8.619 -15.238 1.00 83.81 119 GLN A CA 1
ATOM 996 C C . GLN A 1 119 ? 22.632 8.360 -14.560 1.00 83.81 119 GLN A C 1
ATOM 998 O O . GLN A 1 119 ? 22.649 8.120 -13.358 1.00 83.81 119 GLN A O 1
ATOM 1003 N N . GLU A 1 120 ? 23.747 8.481 -15.280 1.00 82.81 120 GLU A N 1
ATOM 1004 C CA . GLU A 1 120 ? 25.096 8.355 -14.716 1.00 82.81 120 GLU A CA 1
ATOM 1005 C C . GLU A 1 120 ? 25.366 9.406 -13.634 1.00 82.81 120 GLU A C 1
ATOM 1007 O O . GLU A 1 120 ? 25.875 9.077 -12.564 1.00 82.81 120 GLU A O 1
ATOM 1012 N N . GLU A 1 121 ? 25.000 10.668 -13.871 1.00 86.56 121 GLU A N 1
ATOM 1013 C CA . GLU A 1 121 ? 25.120 11.736 -12.871 1.00 86.56 121 GLU A CA 1
ATOM 1014 C C . GLU A 1 121 ? 24.247 11.471 -11.638 1.00 86.56 121 GLU A C 1
ATOM 1016 O O . GLU A 1 121 ? 24.691 11.668 -10.504 1.00 86.56 121 GLU A O 1
ATOM 1021 N N . ALA A 1 122 ? 23.010 11.010 -11.841 1.00 82.62 122 ALA A N 1
ATOM 1022 C CA . ALA A 1 122 ? 22.103 10.668 -10.750 1.00 82.62 122 ALA A CA 1
ATOM 1023 C C . ALA A 1 122 ? 22.579 9.437 -9.962 1.00 82.62 122 ALA A C 1
ATOM 1025 O O . ALA A 1 122 ? 22.423 9.398 -8.741 1.00 82.62 122 ALA A O 1
ATOM 1026 N N . GLN A 1 123 ? 23.185 8.459 -10.637 1.00 80.00 123 GLN A N 1
ATOM 1027 C CA . GLN A 1 123 ? 23.752 7.273 -10.007 1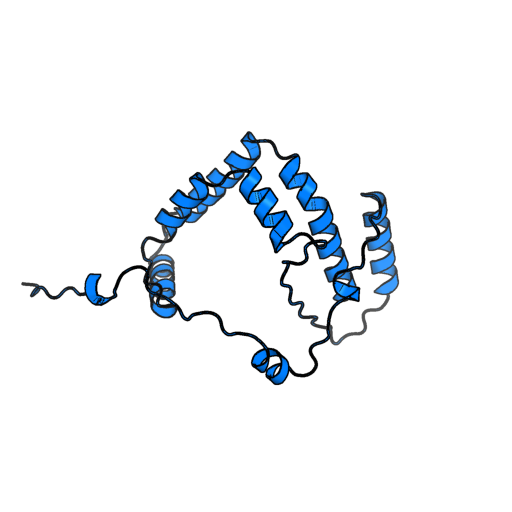.00 80.00 123 GLN A CA 1
ATOM 1028 C C . GLN A 1 123 ? 24.996 7.624 -9.182 1.00 80.00 123 GLN A C 1
ATOM 1030 O O . GLN A 1 123 ? 25.068 7.237 -8.022 1.00 80.00 123 GLN A O 1
ATOM 1035 N N . LYS A 1 124 ? 25.911 8.447 -9.712 1.00 80.88 124 LYS A N 1
ATOM 1036 C CA . LYS A 1 124 ? 27.096 8.917 -8.970 1.00 80.88 124 LYS A CA 1
ATOM 1037 C C . LYS A 1 124 ? 26.724 9.609 -7.660 1.00 80.88 124 LYS A C 1
ATOM 1039 O O . LYS A 1 124 ? 27.244 9.244 -6.613 1.00 80.88 124 LYS A O 1
ATOM 1044 N N . LYS A 1 125 ? 25.758 10.535 -7.697 1.00 78.81 125 LYS A N 1
ATOM 1045 C CA . LYS A 1 125 ? 25.253 11.199 -6.480 1.00 78.81 125 LYS A CA 1
ATOM 1046 C C . LYS A 1 125 ? 24.680 10.211 -5.467 1.00 78.81 125 LYS A C 1
ATOM 1048 O O . LYS A 1 125 ? 24.834 10.379 -4.267 1.00 78.81 125 LYS A O 1
ATOM 1053 N N . ALA A 1 126 ? 24.004 9.178 -5.950 1.00 72.50 126 ALA A N 1
ATOM 1054 C CA . ALA A 1 126 ? 23.396 8.181 -5.089 1.00 72.50 126 ALA A CA 1
ATOM 1055 C C . ALA A 1 126 ? 24.382 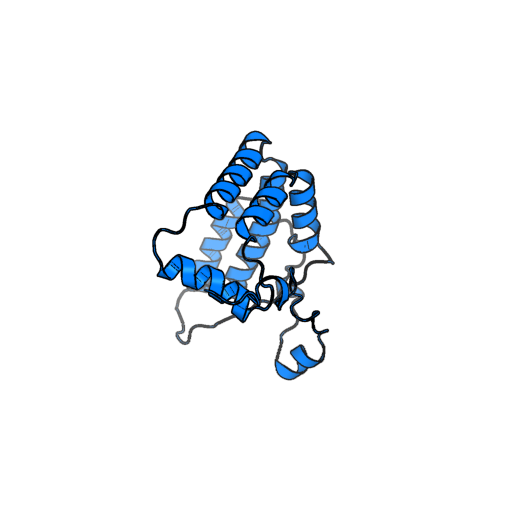7.197 -4.443 1.00 72.50 126 ALA A C 1
ATOM 1057 O O . ALA A 1 126 ? 24.070 6.659 -3.372 1.00 72.50 126 ALA A O 1
ATOM 1058 N N . ASP A 1 127 ? 25.501 6.930 -5.115 1.00 69.88 127 ASP A N 1
ATOM 1059 C CA . ASP A 1 127 ? 26.575 6.052 -4.644 1.00 69.88 127 ASP A CA 1
ATOM 1060 C C . ASP A 1 127 ? 27.497 6.782 -3.652 1.00 69.88 127 ASP A C 1
ATOM 1062 O O . ASP A 1 127 ? 28.027 6.163 -2.734 1.00 69.88 127 ASP A O 1
ATOM 1066 N N . GLU A 1 128 ? 27.618 8.109 -3.760 1.00 68.19 128 GLU A N 1
ATOM 1067 C CA . GLU A 1 128 ? 28.283 8.953 -2.753 1.00 68.19 128 GLU A CA 1
ATOM 1068 C C . GLU A 1 128 ? 27.555 8.941 -1.391 1.00 68.19 128 GLU A C 1
ATOM 1070 O O . GLU A 1 128 ? 28.184 9.135 -0.352 1.00 68.19 128 GLU A O 1
ATOM 1075 N N . GLU A 1 129 ? 26.245 8.671 -1.373 1.00 62.94 129 GLU A N 1
ATOM 1076 C CA . GLU A 1 129 ? 25.414 8.698 -0.161 1.00 62.94 129 GLU A CA 1
ATOM 1077 C C . GLU A 1 129 ? 25.257 7.334 0.555 1.00 62.94 129 GLU A C 1
ATOM 1079 O O . GLU A 1 129 ? 24.750 7.319 1.677 1.00 62.94 129 GLU A O 1
ATOM 1084 N N . ALA A 1 130 ? 25.665 6.186 -0.021 1.00 55.72 130 ALA A N 1
ATOM 1085 C CA . ALA A 1 130 ? 25.697 4.895 0.702 1.00 55.72 130 ALA A CA 1
ATOM 1086 C C . ALA A 1 130 ? 26.503 3.791 -0.023 1.00 55.72 130 ALA A C 1
ATOM 1088 O O . ALA A 1 130 ? 26.526 3.778 -1.254 1.00 55.72 130 ALA A O 1
ATOM 1089 N N . PRO A 1 131 ? 27.073 2.795 0.694 1.00 49.03 131 PRO A N 1
ATOM 1090 C CA . PRO A 1 131 ? 27.813 1.709 0.064 1.00 49.03 131 PRO A CA 1
ATOM 1091 C C . PRO A 1 131 ? 26.887 0.756 -0.705 1.00 49.03 131 PRO A C 1
ATOM 1093 O O . PRO A 1 131 ? 25.785 0.413 -0.267 1.00 49.03 131 PRO A O 1
ATOM 1096 N N . ALA A 1 132 ? 27.373 0.319 -1.864 1.00 46.25 132 ALA A N 1
ATOM 1097 C CA . ALA A 1 132 ? 26.730 -0.647 -2.739 1.00 46.25 132 ALA A CA 1
ATOM 1098 C C . ALA A 1 132 ? 26.687 -2.035 -2.080 1.00 46.25 132 ALA A C 1
ATOM 1100 O O . ALA A 1 132 ? 27.659 -2.787 -2.099 1.00 46.25 132 ALA A O 1
ATOM 1101 N N . GLY A 1 133 ? 25.541 -2.385 -1.498 1.00 47.00 133 GLY A N 1
ATOM 1102 C CA . GLY A 1 133 ? 25.186 -3.779 -1.260 1.00 47.00 133 GLY A CA 1
ATOM 1103 C C . GLY A 1 133 ? 24.768 -4.406 -2.585 1.00 47.00 133 GLY A C 1
ATOM 1104 O O . GLY A 1 133 ? 23.621 -4.235 -3.009 1.00 47.00 133 GLY A O 1
ATOM 1105 N N . ASP A 1 134 ? 25.709 -5.076 -3.249 1.00 50.50 134 ASP A N 1
ATOM 1106 C CA . ASP A 1 134 ? 25.473 -5.817 -4.486 1.00 50.50 134 ASP A CA 1
ATOM 1107 C C . ASP A 1 134 ? 24.669 -7.086 -4.167 1.00 50.50 134 ASP A C 1
ATOM 1109 O O . ASP A 1 134 ? 25.169 -8.074 -3.635 1.00 50.50 134 ASP A O 1
ATOM 1113 N N . VAL A 1 135 ? 23.367 -7.007 -4.419 1.00 49.69 135 VAL A N 1
ATOM 1114 C CA . VAL A 1 135 ? 22.430 -8.129 -4.358 1.00 49.69 135 VAL A CA 1
ATOM 1115 C C . VAL A 1 135 ? 21.618 -8.030 -5.633 1.00 49.69 135 VAL A C 1
ATOM 1117 O O . VAL A 1 135 ? 21.114 -6.939 -5.932 1.00 49.69 135 VAL A O 1
ATOM 1120 N N . THR A 1 136 ? 21.497 -9.156 -6.345 1.00 53.62 136 THR A N 1
ATOM 1121 C CA . THR A 1 136 ? 20.669 -9.361 -7.542 1.00 53.62 136 THR A CA 1
ATOM 1122 C C . THR A 1 136 ? 19.457 -8.442 -7.518 1.00 53.62 136 THR A C 1
ATOM 1124 O O . THR A 1 136 ? 18.582 -8.563 -6.659 1.00 53.62 136 THR A O 1
ATOM 1127 N N . SER A 1 137 ? 19.458 -7.451 -8.408 1.00 64.44 137 SER A N 1
ATOM 1128 C CA . SER A 1 137 ? 18.375 -6.480 -8.502 1.00 64.44 137 SER A CA 1
ATOM 1129 C C . SER A 1 137 ? 17.078 -7.234 -8.787 1.00 64.44 137 SER A C 1
ATOM 1131 O O . SER A 1 137 ? 17.066 -8.102 -9.659 1.00 64.44 137 SER A O 1
ATOM 1133 N N . ALA A 1 138 ? 15.983 -6.897 -8.104 1.00 71.06 138 ALA A N 1
ATOM 1134 C CA . ALA A 1 138 ? 14.656 -7.431 -8.427 1.00 71.06 138 ALA A CA 1
ATOM 1135 C C . ALA A 1 138 ? 14.282 -7.214 -9.912 1.00 71.06 138 ALA A C 1
ATOM 1137 O O . ALA A 1 138 ? 13.442 -7.925 -10.450 1.00 71.06 138 ALA A O 1
ATOM 1138 N N . ILE A 1 139 ? 14.950 -6.273 -10.593 1.00 75.06 139 ILE A N 1
ATOM 1139 C CA . ILE A 1 139 ? 14.890 -6.077 -12.049 1.00 75.06 139 ILE A CA 1
ATOM 1140 C C . ILE A 1 139 ? 15.528 -7.247 -12.803 1.00 75.06 139 ILE A C 1
ATOM 1142 O O . ILE A 1 139 ? 14.976 -7.723 -13.784 1.00 75.06 139 ILE A O 1
ATOM 1146 N N . SER A 1 140 ? 16.694 -7.721 -12.356 1.00 78.50 140 SER A N 1
ATOM 1147 C CA . SER A 1 140 ? 17.440 -8.788 -13.037 1.00 78.50 140 SER A CA 1
ATOM 1148 C C . SER A 1 140 ? 16.759 -10.154 -12.954 1.00 78.50 140 SER A C 1
ATOM 1150 O O . SER A 1 140 ? 16.968 -10.992 -13.825 1.00 78.50 140 SER A O 1
ATOM 1152 N N . THR A 1 141 ? 15.939 -10.377 -11.925 1.00 83.31 141 THR A N 1
ATOM 1153 C CA . THR A 1 141 ? 15.156 -11.606 -11.741 1.00 83.31 141 THR A CA 1
ATOM 1154 C C . THR A 1 141 ? 13.713 -11.473 -12.234 1.00 83.31 141 THR A C 1
ATOM 1156 O O . THR A 1 141 ? 12.949 -12.433 -12.135 1.00 83.31 141 THR A O 1
ATOM 1159 N N . ALA A 1 142 ? 13.319 -10.303 -12.748 1.00 88.25 142 ALA A N 1
ATOM 1160 C CA . ALA A 1 142 ? 11.960 -10.066 -13.210 1.00 88.25 142 ALA A CA 1
ATOM 1161 C C . ALA A 1 142 ? 11.623 -10.937 -14.428 1.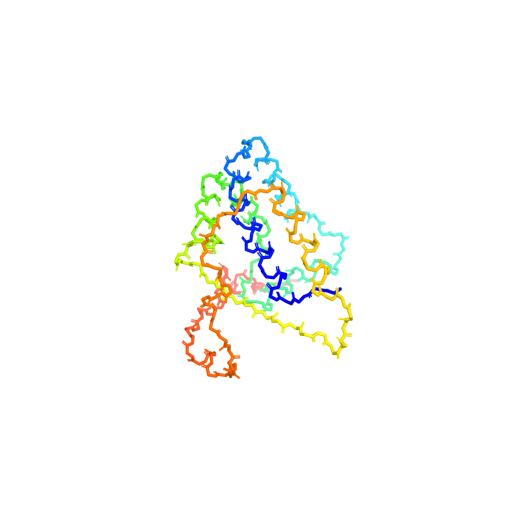00 88.25 142 ALA A C 1
ATOM 1163 O O . ALA A 1 142 ? 12.432 -11.117 -15.339 1.00 88.25 142 ALA A O 1
ATOM 1164 N N . VAL A 1 143 ? 10.390 -11.441 -14.460 1.00 92.69 143 VAL A N 1
ATOM 1165 C CA . VAL A 1 143 ? 9.839 -12.161 -15.611 1.00 92.69 143 VAL A CA 1
ATOM 1166 C C . VAL A 1 143 ? 8.964 -11.197 -16.401 1.00 92.69 143 VAL A C 1
ATOM 1168 O O . VAL A 1 143 ? 7.970 -10.687 -15.883 1.00 92.69 143 VAL A O 1
ATOM 1171 N N . GLU A 1 144 ? 9.334 -10.941 -17.654 1.00 94.62 144 GLU A N 1
ATOM 1172 C CA . GLU A 1 144 ? 8.559 -10.076 -18.540 1.00 94.62 144 GLU A CA 1
ATOM 1173 C C . GLU A 1 144 ? 7.198 -10.707 -18.873 1.00 94.62 144 GLU A C 1
ATOM 1175 O O . GLU A 1 144 ? 7.102 -11.864 -19.290 1.00 94.62 144 GLU A O 1
ATOM 1180 N N . ILE A 1 145 ? 6.127 -9.926 -18.707 1.00 96.25 145 ILE A N 1
ATOM 1181 C CA . ILE A 1 145 ? 4.767 -10.343 -19.052 1.00 96.25 145 ILE A CA 1
ATOM 1182 C C . ILE A 1 145 ? 4.483 -9.939 -20.499 1.00 96.25 145 ILE A C 1
ATOM 1184 O O . ILE A 1 145 ? 4.221 -8.772 -20.784 1.00 96.25 145 ILE A O 1
ATOM 1188 N N . THR A 1 146 ? 4.475 -10.917 -21.403 1.00 96.44 146 THR A N 1
ATOM 1189 C CA . THR A 1 146 ? 4.204 -10.698 -22.835 1.00 96.44 146 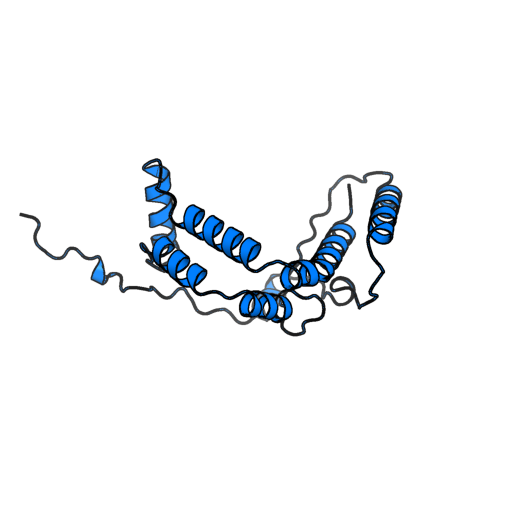THR A CA 1
ATOM 1190 C C . THR A 1 146 ? 2.719 -10.815 -23.200 1.00 96.44 146 THR A C 1
ATOM 1192 O O . THR A 1 146 ? 2.252 -10.119 -24.099 1.00 96.44 146 THR A O 1
ATOM 1195 N N . ASP A 1 147 ? 1.945 -11.642 -22.483 1.00 96.88 147 ASP A N 1
ATOM 1196 C CA . ASP A 1 147 ? 0.483 -11.727 -22.609 1.00 96.88 147 ASP A CA 1
ATOM 1197 C C . ASP A 1 147 ? -0.188 -11.655 -21.229 1.00 96.88 147 ASP A C 1
ATOM 1199 O O . ASP A 1 147 ? -0.103 -12.565 -20.398 1.00 96.88 147 ASP A O 1
ATOM 1203 N N . VAL A 1 148 ? -0.913 -10.559 -21.002 1.00 95.88 148 VAL A N 1
ATOM 1204 C CA . VAL A 1 148 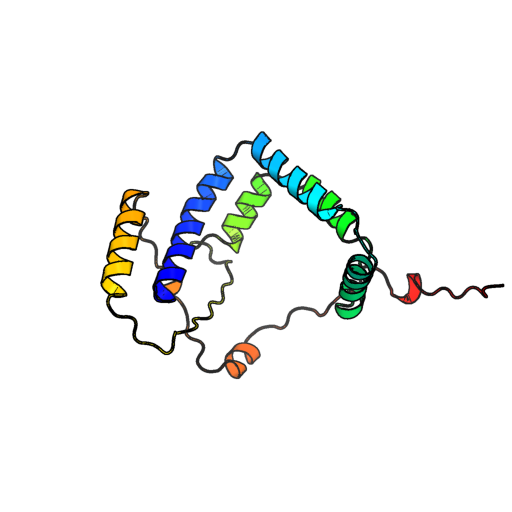? -1.608 -10.280 -19.739 1.00 95.88 148 VAL A CA 1
ATOM 1205 C C . VAL A 1 148 ? -2.708 -11.305 -19.441 1.00 95.88 148 VAL A C 1
ATOM 1207 O O . VAL A 1 148 ? -2.997 -11.569 -18.274 1.00 95.88 148 VAL A O 1
ATOM 1210 N N . ARG A 1 149 ? -3.342 -11.895 -20.459 1.00 96.50 149 ARG A N 1
ATOM 1211 C CA . ARG A 1 149 ? -4.414 -12.887 -20.273 1.00 96.50 149 ARG A CA 1
ATOM 1212 C C . ARG A 1 149 ? -3.840 -14.199 -19.764 1.00 96.50 149 ARG A C 1
ATOM 1214 O O . ARG A 1 149 ? -4.373 -14.746 -18.805 1.00 96.50 149 ARG A O 1
ATOM 1221 N N . VAL A 1 150 ? -2.741 -14.660 -20.365 1.00 95.81 150 VAL A N 1
ATOM 1222 C CA . VAL A 1 150 ? -2.037 -15.875 -19.922 1.00 95.81 150 VAL A CA 1
ATOM 1223 C C . VAL A 1 150 ? -1.505 -15.685 -18.506 1.00 95.81 150 VAL A C 1
ATOM 1225 O O . VAL A 1 150 ? -1.708 -16.549 -17.657 1.00 95.81 150 VAL A O 1
ATOM 1228 N N . PHE A 1 151 ? -0.900 -14.529 -18.221 1.00 95.19 151 PHE A N 1
ATOM 1229 C CA . PHE A 1 151 ? -0.436 -14.200 -16.875 1.00 95.19 151 PHE A CA 1
ATOM 1230 C C . PHE A 1 151 ? -1.570 -14.273 -15.845 1.00 95.19 151 PHE A C 1
ATOM 1232 O O . PHE A 1 151 ? -1.446 -14.977 -14.848 1.00 95.19 151 PHE A O 1
ATOM 1239 N N . LYS A 1 152 ? -2.708 -13.619 -16.114 1.00 95.06 152 LYS A N 1
ATOM 1240 C CA . LYS A 1 152 ? -3.876 -13.643 -15.219 1.00 95.06 152 LYS A CA 1
ATOM 1241 C C . LYS A 1 152 ? -4.458 -15.044 -15.031 1.00 95.06 152 LYS A C 1
ATOM 1243 O O . LYS A 1 152 ? -4.841 -15.377 -13.917 1.00 95.06 152 LYS A O 1
ATOM 1248 N N . ALA A 1 153 ? -4.525 -15.854 -16.089 1.00 95.50 153 ALA A N 1
ATOM 1249 C CA . ALA A 1 153 ? -5.081 -17.208 -16.025 1.00 95.50 153 ALA A CA 1
ATOM 1250 C C . ALA A 1 153 ? -4.259 -18.159 -15.136 1.00 95.50 153 ALA A C 1
ATOM 1252 O O . ALA A 1 153 ? -4.807 -19.119 -14.604 1.00 95.50 153 ALA A O 1
ATOM 1253 N N . ASN A 1 154 ? -2.965 -17.877 -14.959 1.00 94.06 154 ASN A N 1
ATOM 1254 C CA . ASN A 1 154 ? -2.059 -18.671 -14.128 1.00 94.06 154 ASN A CA 1
ATOM 1255 C C . ASN A 1 154 ? -1.991 -18.203 -12.665 1.00 94.06 154 ASN A C 1
ATOM 1257 O O . ASN A 1 154 ? -1.252 -18.794 -11.878 1.00 94.06 154 ASN A O 1
ATOM 1261 N N . LEU A 1 155 ? -2.724 -17.152 -12.285 1.00 93.44 155 LEU A N 1
ATOM 1262 C CA . LEU A 1 155 ? -2.736 -16.647 -10.915 1.00 93.44 155 LEU A CA 1
ATOM 1263 C C . LEU A 1 155 ? -3.975 -17.124 -10.151 1.00 93.44 155 LEU A C 1
ATOM 1265 O O . LEU A 1 155 ? -5.080 -17.117 -10.699 1.00 93.44 155 LEU A O 1
ATOM 1269 N N . PRO A 1 156 ? -3.828 -17.487 -8.864 1.00 94.31 156 PRO A N 1
ATOM 1270 C CA . PRO A 1 156 ? -4.980 -17.745 -8.019 1.00 94.31 156 PRO A CA 1
ATOM 1271 C C . PRO A 1 156 ? -5.786 -16.455 -7.829 1.00 94.31 156 PRO A C 1
ATOM 1273 O O . PRO A 1 156 ? -5.231 -15.386 -7.566 1.00 94.31 156 PRO A O 1
ATOM 1276 N N . ALA A 1 157 ? -7.109 -16.560 -7.930 1.00 92.62 157 ALA A N 1
ATOM 1277 C CA . ALA A 1 157 ? -8.000 -15.471 -7.556 1.00 92.62 157 ALA A CA 1
ATOM 1278 C C . ALA A 1 157 ? -8.093 -15.374 -6.026 1.00 92.62 157 ALA A C 1
ATOM 1280 O O . ALA A 1 157 ? -8.195 -16.390 -5.333 1.00 92.62 157 ALA A O 1
ATOM 1281 N N . SER A 1 158 ? -8.082 -14.152 -5.488 1.00 91.06 158 SER A N 1
ATOM 1282 C CA . SER A 1 158 ? -8.388 -13.933 -4.075 1.00 91.06 158 SER A CA 1
ATOM 1283 C C . SER A 1 158 ? -9.851 -14.273 -3.785 1.00 91.06 158 SER A C 1
ATOM 1285 O O . SER A 1 158 ? -10.692 -14.311 -4.684 1.00 91.06 158 SER A O 1
ATOM 1287 N N . SER A 1 159 ? -10.179 -14.470 -2.507 1.00 92.44 159 SER A N 1
ATOM 1288 C CA . SER A 1 159 ? -11.587 -14.493 -2.099 1.00 92.44 159 SER A CA 1
ATOM 1289 C C . SER A 1 159 ? -12.277 -13.183 -2.494 1.00 92.44 159 SER A C 1
ATOM 1291 O O . SER A 1 159 ? -11.648 -12.122 -2.484 1.00 92.44 159 SER A O 1
ATOM 1293 N N . GLY A 1 160 ? -13.563 -13.271 -2.835 1.00 90.19 160 GLY A N 1
ATOM 1294 C CA . GLY A 1 160 ? -14.408 -12.093 -3.025 1.00 90.19 160 GLY A CA 1
ATOM 1295 C C . GLY A 1 160 ? -14.587 -11.304 -1.727 1.00 90.19 160 GLY A C 1
ATOM 1296 O O . GLY A 1 160 ? -14.221 -11.778 -0.644 1.00 90.19 160 GLY A O 1
ATOM 1297 N N . ALA A 1 161 ? -15.157 -10.104 -1.849 1.00 90.44 161 ALA A N 1
ATOM 1298 C CA . ALA A 1 161 ? -15.512 -9.284 -0.701 1.00 90.44 161 ALA A CA 1
ATOM 1299 C C . ALA A 1 161 ? -16.397 -10.081 0.267 1.00 90.44 161 ALA A C 1
ATOM 1301 O O . ALA A 1 161 ? -17.256 -10.865 -0.141 1.00 90.44 161 ALA A O 1
ATOM 1302 N N . ARG A 1 162 ? -16.140 -9.913 1.564 1.00 91.56 162 ARG A N 1
ATOM 1303 C CA . ARG A 1 162 ? -16.964 -10.490 2.624 1.00 91.56 162 ARG A CA 1
ATOM 1304 C C . ARG A 1 162 ? -17.471 -9.344 3.486 1.00 91.56 162 ARG A C 1
ATOM 1306 O O . ARG A 1 162 ? -16.632 -8.619 4.031 1.00 91.56 162 ARG A O 1
ATOM 1313 N N . PRO A 1 163 ? -18.793 -9.169 3.599 1.00 92.56 163 PRO A N 1
ATOM 1314 C CA . PRO A 1 163 ? -19.351 -8.077 4.371 1.00 92.56 163 PRO A CA 1
ATOM 1315 C C . PRO A 1 163 ? -18.981 -8.244 5.847 1.00 92.56 163 PRO A C 1
ATOM 1317 O O . PRO A 1 163 ? -18.990 -9.359 6.373 1.00 92.56 163 PRO A O 1
ATOM 1320 N N . VAL A 1 164 ? -18.613 -7.148 6.516 1.00 91.75 164 VAL A N 1
ATOM 1321 C CA . VAL A 1 164 ? -18.247 -7.211 7.942 1.00 91.75 164 VAL A CA 1
ATOM 1322 C C . VAL A 1 164 ? -19.483 -7.355 8.833 1.00 91.75 164 VAL A C 1
ATOM 1324 O O . VAL A 1 164 ? -19.404 -7.957 9.901 1.00 91.75 164 VAL A O 1
ATOM 1327 N N . LYS A 1 165 ? -20.610 -6.805 8.381 1.00 89.38 165 LYS A N 1
ATOM 1328 C CA . LYS A 1 165 ? -21.943 -6.956 8.968 1.00 89.38 165 LYS A CA 1
ATOM 1329 C C . LYS A 1 165 ? -22.907 -7.330 7.854 1.00 89.38 165 LYS A C 1
ATOM 1331 O O . LYS A 1 165 ? -22.723 -6.866 6.725 1.00 89.38 165 LYS A O 1
ATOM 1336 N N . ASP A 1 166 ? -23.889 -8.171 8.152 1.00 88.88 166 ASP A N 1
ATOM 1337 C CA . ASP A 1 166 ? -24.874 -8.562 7.144 1.00 88.88 166 ASP A CA 1
ATOM 1338 C C . ASP A 1 166 ? -25.714 -7.344 6.732 1.00 88.88 166 ASP A C 1
ATOM 1340 O O . ASP A 1 166 ? -25.999 -6.470 7.551 1.00 88.88 166 ASP A O 1
ATOM 1344 N N . VAL A 1 167 ? -26.106 -7.258 5.457 1.00 86.81 167 VAL A N 1
ATOM 1345 C CA . VAL A 1 167 ? -26.883 -6.112 4.961 1.00 86.81 167 VAL A CA 1
ATOM 1346 C C . VAL A 1 167 ? -28.239 -5.990 5.665 1.00 86.81 167 VAL A C 1
ATOM 1348 O O . VAL A 1 167 ? -28.723 -4.875 5.856 1.00 86.81 167 VAL A O 1
ATOM 1351 N N . SER A 1 168 ? -28.801 -7.116 6.118 1.00 88.06 168 SER A N 1
ATOM 1352 C CA . SER A 1 168 ? -30.046 -7.167 6.893 1.00 88.06 168 SER A CA 1
ATOM 1353 C C . SER A 1 168 ? -29.965 -6.405 8.218 1.00 88.06 168 SER A C 1
ATOM 1355 O O . SER A 1 168 ? -30.984 -5.913 8.692 1.00 88.06 168 SER A O 1
ATOM 1357 N N . GLU A 1 169 ? -28.772 -6.203 8.792 1.00 88.75 169 GLU A N 1
ATOM 1358 C CA . GLU A 1 169 ? -28.597 -5.383 10.001 1.00 88.75 169 GLU A CA 1
ATOM 1359 C C . GLU A 1 169 ? -28.899 -3.894 9.766 1.00 88.75 169 GLU A C 1
ATOM 1361 O O . GLU A 1 169 ? -29.078 -3.134 10.719 1.00 88.75 169 GLU A O 1
ATOM 1366 N N . TYR A 1 170 ? -28.938 -3.463 8.504 1.00 85.50 170 TYR A N 1
ATOM 1367 C CA . TYR A 1 170 ? -29.249 -2.090 8.111 1.00 85.50 170 TYR A CA 1
ATOM 1368 C C . TYR A 1 170 ? -30.668 -1.933 7.558 1.00 85.50 170 TYR A C 1
ATOM 1370 O O . TYR A 1 170 ? -31.055 -0.817 7.198 1.00 85.50 170 TYR A O 1
ATOM 1378 N N . GLU A 1 171 ? -31.437 -3.020 7.466 1.00 85.44 171 GLU A N 1
ATOM 1379 C CA . GLU A 1 171 ? -32.829 -2.961 7.040 1.00 85.44 171 GLU A CA 1
ATOM 1380 C C . GLU A 1 171 ? -33.691 -2.366 8.154 1.00 85.44 171 GLU A C 1
ATOM 1382 O O . GLU A 1 171 ? -33.763 -2.867 9.272 1.00 85.44 171 GLU A O 1
ATOM 1387 N N . ASP A 1 172 ? -34.369 -1.270 7.831 1.00 80.38 172 ASP A N 1
ATOM 1388 C CA . ASP A 1 172 ? -35.336 -0.638 8.718 1.00 80.38 172 ASP A CA 1
ATOM 1389 C C . ASP A 1 172 ? -36.713 -1.247 8.413 1.00 80.38 172 ASP A C 1
ATOM 1391 O O . ASP A 1 172 ? -37.476 -0.724 7.596 1.00 80.38 172 ASP A O 1
ATOM 1395 N N . THR A 1 173 ? -36.975 -2.433 8.973 1.00 75.50 173 THR A N 1
ATOM 1396 C CA . THR A 1 173 ? -38.222 -3.192 8.750 1.00 75.50 173 THR A CA 1
ATOM 1397 C C . THR A 1 173 ? -39.402 -2.669 9.564 1.00 75.50 173 THR A C 1
ATOM 1399 O O . THR A 1 173 ? -40.534 -3.114 9.361 1.00 75.50 173 THR A O 1
ATOM 1402 N N . ASP A 1 174 ? -39.158 -1.741 10.487 1.00 70.88 174 ASP A N 1
ATOM 1403 C CA . ASP A 1 174 ? -40.211 -1.152 11.298 1.00 70.88 174 ASP A CA 1
ATOM 1404 C C . ASP A 1 174 ? -41.024 -0.145 10.475 1.00 70.88 174 ASP A C 1
ATOM 1406 O O . ASP A 1 174 ? -40.498 0.705 9.751 1.00 70.88 174 ASP A O 1
ATOM 1410 N N . ALA A 1 175 ? -42.352 -0.237 10.585 1.00 67.69 175 ALA A N 1
ATOM 1411 C CA . ALA A 1 175 ? -43.256 0.713 9.954 1.00 67.69 175 ALA A CA 1
ATOM 1412 C C . ALA A 1 175 ? -42.993 2.117 10.522 1.00 67.69 175 ALA A C 1
ATOM 1414 O O . ALA A 1 175 ? -43.297 2.397 11.683 1.00 67.69 175 ALA A O 1
ATOM 1415 N N . LYS A 1 176 ? -42.435 3.009 9.698 1.00 68.00 176 LYS A N 1
ATOM 1416 C CA . LYS A 1 176 ? -42.302 4.428 10.040 1.00 68.00 176 LYS A CA 1
ATOM 1417 C C . LYS A 1 176 ? -43.701 5.042 10.083 1.00 68.00 176 LYS A C 1
ATOM 1419 O O . LYS A 1 176 ? -44.322 5.209 9.035 1.00 68.00 176 LYS A O 1
ATOM 1424 N N . LEU A 1 177 ? -44.185 5.278 11.306 1.00 44.91 177 LEU A N 1
ATOM 1425 C CA . LEU A 1 177 ? -45.434 5.980 11.624 1.00 44.91 177 LEU A CA 1
ATOM 1426 C C . LEU A 1 177 ? -45.466 7.391 11.026 1.00 44.91 177 LEU A C 1
ATOM 1428 O O . LEU A 1 177 ? -44.419 8.078 11.085 1.00 44.91 177 LEU A O 1
#

Secondary structure (DSSP, 8-state):
---HHHHHHHHHHHHHHHHHHHHHS-HHHHHHHHHHHHHHHTPPP-SHHHHHHHHHHHHHTT---TTHHHHHHHHHHH--HHHHHHHHHHHT-TT-TT----------SS--TTHHHHHHHHHHHHHHTS-------TTTTPPP-S-HHHHHHTSPPPPPP--SS-GGGG---S---

Organism: NCBI:txid1325734

Sequence (177 aa):
EMTPEFLDSRIEAFLRRYVETLEKMSDAEFQGHKRSLVIRRLEKLRNLDQKSSRHWSQITSEYYDFELAQRDAEQVKKLTKSEMVEFFNKYFDPASSERARLSIHLHAQGKAEGVEKRQEEAQKKADEEAPAGDVTSAISTAVEITDVRVFKANLPASSGARPVKDVSEYEDTDAKL

Foldseek 3Di:
DAFLLLVLLVLLVCLQVVLVVLVVDDPVVLVVVLVVLLCVLPPDDPDPVSVCVLQVVCVVQVQSPSCCSVVVNVVSVVDDSVVVSVVSVAAPNPPHPNHDDDDDTDDDPDDDPCNVVVSVVVVVVVCVVDPDPDDQRPVNVDDDDPDPVVVVVPDDDDDGHDHPDDPVVVDPPDPDD